Protein AF-W1Y7U3-F1 (afdb_monomer_lite)

Secondary structure (DSSP, 8-state):
---THHHHHHHHHHHHHT------EEETTTEEESSTTSSS--HHHHHHHHHHHHHHHHHTT--HHHHHHHHHHHH-----

Sequence (80 aa):
LTGFKFIAEKIQEFEEKHNHTYMMGFEESFGYLIKPFVRDKDAIQAVLVVAELAAYYRSRGLTLADGIEEIYKEYGYYAE

Radius of gyration: 15.46 Å; chains: 1; bounding box: 34×26×35 Å

Structure (mmCIF, N/CA/C/O backbone):
data_AF-W1Y7U3-F1
#
_entry.id   AF-W1Y7U3-F1
#
loop_
_atom_site.group_PDB
_atom_site.id
_atom_site.type_symbol
_atom_site.label_atom_id
_atom_site.label_alt_id
_atom_site.label_comp_id
_atom_site.label_asym_id
_atom_site.label_entity_id
_atom_site.label_seq_id
_atom_site.pdbx_PDB_ins_code
_atom_site.Cartn_x
_atom_site.Cartn_y
_atom_site.Cartn_z
_atom_site.occupancy
_atom_site.B_iso_or_equiv
_atom_site.auth_seq_id
_atom_site.auth_comp_id
_atom_site.auth_asym_id
_atom_site.auth_atom_id
_atom_site.pdbx_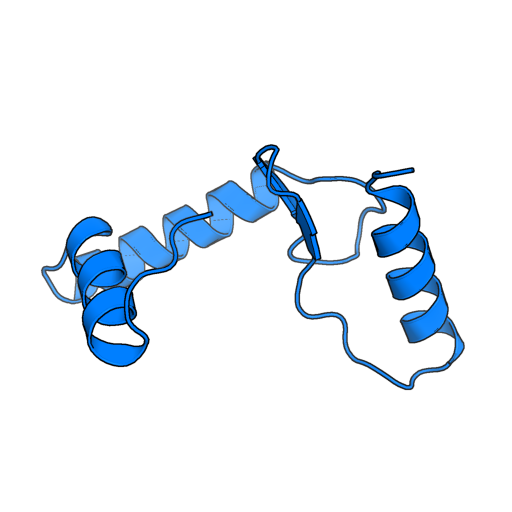PDB_model_num
ATOM 1 N N . LEU A 1 1 ? 16.709 11.468 -6.827 1.00 54.72 1 LEU A N 1
ATOM 2 C CA . LEU A 1 1 ? 15.350 11.750 -7.341 1.00 54.72 1 LEU A CA 1
ATOM 3 C C . LEU A 1 1 ? 14.402 10.756 -6.701 1.00 54.72 1 LEU A C 1
ATOM 5 O O . LEU A 1 1 ? 14.761 9.591 -6.641 1.00 54.72 1 LEU A O 1
ATOM 9 N N . THR A 1 2 ? 13.243 11.211 -6.243 1.00 77.31 2 THR A N 1
ATOM 10 C CA . THR A 1 2 ? 12.084 10.364 -5.930 1.00 77.31 2 THR A CA 1
ATOM 11 C C . THR A 1 2 ? 11.348 10.001 -7.226 1.00 77.31 2 THR A C 1
ATOM 13 O O . THR A 1 2 ? 11.592 10.623 -8.268 1.00 77.31 2 THR A O 1
ATOM 16 N N . GLY A 1 3 ? 10.496 8.976 -7.199 1.00 87.25 3 GLY A N 1
ATOM 17 C CA . GLY A 1 3 ? 9.612 8.667 -8.319 1.00 87.25 3 GLY A CA 1
ATOM 18 C C . GLY A 1 3 ? 9.340 7.182 -8.524 1.00 87.25 3 GLY A C 1
ATOM 19 O O . GLY A 1 3 ? 10.237 6.338 -8.476 1.00 87.25 3 GLY A O 1
ATOM 20 N N . PHE A 1 4 ? 8.099 6.894 -8.903 1.00 92.31 4 PHE A N 1
ATOM 21 C CA . PHE A 1 4 ? 7.573 5.547 -9.113 1.00 92.31 4 PHE A CA 1
ATOM 22 C C . PHE A 1 4 ? 8.362 4.681 -10.113 1.00 92.31 4 PHE A C 1
ATOM 24 O O . PHE A 1 4 ? 8.326 3.453 -10.043 1.00 92.31 4 PHE A O 1
ATOM 31 N N . LYS A 1 5 ? 9.151 5.303 -11.000 1.00 93.81 5 LYS A N 1
ATOM 32 C CA . LYS A 1 5 ? 10.040 4.608 -11.945 1.00 93.81 5 LYS A CA 1
ATOM 33 C C . LYS A 1 5 ? 10.996 3.611 -11.277 1.00 93.81 5 LYS A C 1
ATOM 35 O O . LYS A 1 5 ? 11.274 2.577 -11.868 1.00 93.81 5 LYS A O 1
ATOM 40 N N . PHE A 1 6 ? 11.461 3.882 -10.054 1.00 95.12 6 PHE A N 1
ATOM 41 C CA . PHE A 1 6 ? 12.363 2.968 -9.340 1.00 95.12 6 PHE A CA 1
ATOM 42 C C . PHE A 1 6 ? 11.634 1.710 -8.849 1.00 95.12 6 PHE A C 1
ATOM 44 O O . PHE A 1 6 ? 12.214 0.629 -8.825 1.00 95.12 6 PHE A O 1
ATOM 51 N N . ILE A 1 7 ? 10.347 1.828 -8.506 1.00 95.94 7 ILE A N 1
ATOM 52 C CA . ILE A 1 7 ? 9.498 0.675 -8.177 1.00 95.94 7 ILE A CA 1
ATOM 53 C C . ILE A 1 7 ? 9.248 -0.149 -9.446 1.00 95.94 7 ILE A C 1
ATOM 55 O O . ILE A 1 7 ? 9.380 -1.370 -9.414 1.00 95.94 7 ILE A O 1
ATOM 59 N N . ALA A 1 8 ? 8.951 0.507 -10.572 1.00 95.81 8 ALA A N 1
ATOM 60 C CA . ALA A 1 8 ? 8.761 -0.163 -11.859 1.00 95.81 8 ALA A CA 1
ATOM 61 C C . ALA A 1 8 ? 10.020 -0.920 -12.325 1.00 95.81 8 ALA A C 1
ATOM 63 O O . ALA A 1 8 ? 9.913 -2.059 -12.775 1.00 95.81 8 ALA A O 1
ATOM 64 N N . GLU A 1 9 ? 11.206 -0.329 -12.153 1.00 96.69 9 GLU A N 1
ATOM 65 C CA . GLU A 1 9 ? 12.491 -0.979 -12.437 1.00 96.69 9 GLU A CA 1
ATOM 66 C C . GLU A 1 9 ? 12.694 -2.235 -11.576 1.00 96.69 9 GLU A C 1
ATOM 68 O O . GLU A 1 9 ? 13.113 -3.273 -12.086 1.00 96.69 9 GLU A O 1
ATOM 73 N N . LYS A 1 10 ? 12.330 -2.190 -10.286 1.00 96.81 10 LYS A N 1
ATOM 74 C CA . LYS A 1 10 ? 12.406 -3.369 -9.408 1.00 96.81 10 LYS A CA 1
ATOM 75 C C . LYS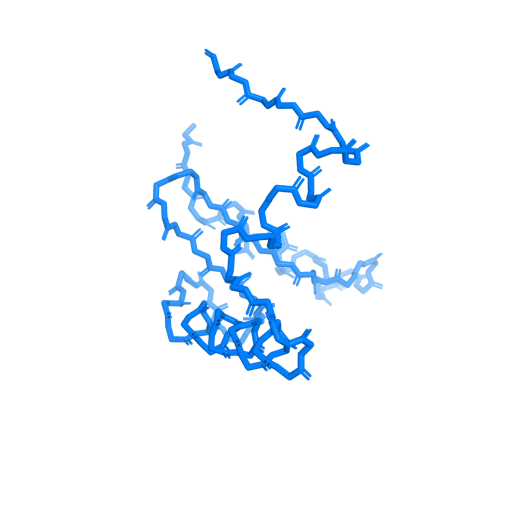 A 1 10 ? 11.417 -4.462 -9.775 1.00 96.81 10 LYS A C 1
ATOM 77 O O . LYS A 1 10 ? 11.785 -5.629 -9.722 1.00 96.81 10 LYS A O 1
ATOM 82 N N . ILE A 1 11 ? 10.201 -4.102 -10.181 1.00 97.38 11 ILE A N 1
ATOM 83 C CA . ILE A 1 11 ? 9.236 -5.074 -10.710 1.00 97.38 11 ILE A CA 1
ATOM 84 C C . ILE A 1 11 ? 9.851 -5.818 -11.900 1.00 97.38 11 ILE A C 1
ATOM 86 O O . ILE A 1 11 ? 9.861 -7.046 -11.897 1.00 97.38 11 ILE A O 1
ATOM 90 N N . GLN A 1 12 ? 10.416 -5.087 -12.865 1.00 97.25 12 GLN A N 1
ATOM 91 C CA . GLN A 1 12 ? 11.065 -5.690 -14.029 1.00 97.25 12 GLN A CA 1
ATOM 92 C C . GLN A 1 12 ? 12.248 -6.580 -13.624 1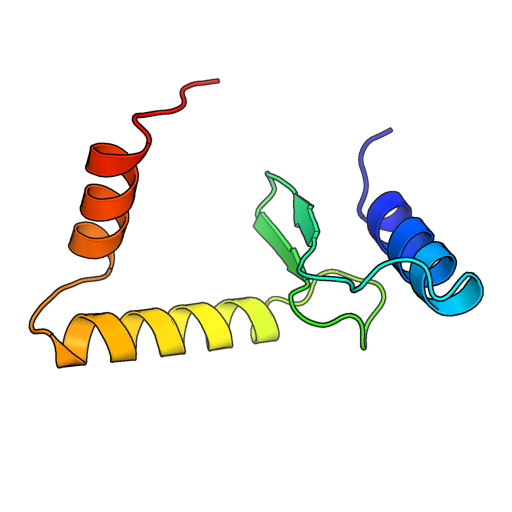.00 97.25 12 GLN A C 1
ATOM 94 O O . GLN A 1 12 ? 12.335 -7.721 -14.068 1.00 97.25 12 GLN A O 1
ATOM 99 N N . GLU A 1 13 ? 13.125 -6.101 -12.736 1.00 97.94 13 GLU A N 1
ATOM 100 C CA . GLU A 1 13 ? 14.259 -6.889 -12.242 1.00 97.94 13 GLU A CA 1
ATOM 101 C C . GLU A 1 13 ? 13.802 -8.213 -11.605 1.00 97.94 13 GLU A C 1
ATOM 103 O O . GLU A 1 13 ? 14.417 -9.256 -11.832 1.00 97.94 13 GLU A O 1
ATOM 108 N N . PHE A 1 14 ? 12.735 -8.185 -10.802 1.00 97.56 14 PHE A N 1
ATOM 109 C CA . PHE A 1 14 ? 12.211 -9.368 -10.118 1.00 97.56 14 PHE A CA 1
ATOM 110 C C . PHE A 1 14 ? 11.576 -10.364 -11.090 1.00 97.56 14 PHE A C 1
ATOM 112 O O . PHE A 1 14 ? 11.759 -11.571 -10.926 1.00 97.56 14 PHE A O 1
ATOM 119 N N . GLU A 1 15 ? 10.869 -9.868 -12.108 1.00 96.44 15 GLU A N 1
ATOM 120 C CA . GLU A 1 15 ? 10.290 -10.683 -13.178 1.00 96.44 15 GLU A CA 1
ATOM 121 C C . GLU A 1 15 ? 11.375 -11.352 -14.030 1.00 96.44 15 GLU A C 1
ATOM 123 O O . GLU A 1 15 ? 11.276 -12.545 -14.291 1.00 96.44 15 GLU A O 1
ATOM 128 N N . GLU A 1 16 ? 12.425 -10.622 -14.416 1.00 97.94 16 GLU A N 1
ATOM 129 C CA . GLU A 1 16 ? 13.518 -11.139 -15.250 1.00 97.94 16 GLU A CA 1
ATOM 130 C C . GLU A 1 16 ? 14.415 -12.132 -14.502 1.00 97.94 16 GLU A C 1
ATOM 132 O O . GLU A 1 16 ? 14.835 -13.149 -15.055 1.00 97.94 16 GLU A O 1
ATOM 137 N N . LYS A 1 17 ? 14.737 -11.840 -13.237 1.00 98.19 17 LYS A N 1
ATOM 138 C CA . LYS A 1 17 ? 15.623 -12.690 -12.428 1.00 98.19 17 LYS A CA 1
ATOM 139 C C . LYS A 1 17 ? 14.893 -13.830 -11.729 1.00 98.19 17 LYS A C 1
ATOM 141 O O . LYS A 1 17 ? 15.558 -14.708 -11.184 1.00 98.19 17 LYS A O 1
ATOM 146 N N . HIS A 1 18 ? 13.561 -13.795 -11.685 1.00 96.94 18 HIS A N 1
ATOM 147 C CA . HIS A 1 18 ? 12.722 -14.749 -10.954 1.00 96.94 18 HIS A CA 1
ATOM 148 C C . HIS A 1 18 ? 13.156 -14.956 -9.490 1.00 96.94 18 HIS A C 1
ATOM 150 O O . HIS A 1 18 ? 13.050 -16.054 -8.947 1.00 96.94 18 HIS A O 1
ATOM 156 N N . ASN A 1 19 ? 13.689 -13.912 -8.849 1.00 97.06 19 ASN A N 1
ATOM 157 C CA . ASN A 1 19 ? 14.333 -14.022 -7.537 1.00 97.06 19 ASN A CA 1
ATOM 158 C C . ASN A 1 19 ? 13.500 -13.449 -6.382 1.00 97.06 19 ASN A C 1
ATOM 160 O O . ASN A 1 19 ? 13.830 -13.691 -5.224 1.00 97.06 19 ASN A O 1
ATOM 164 N N . HIS A 1 20 ? 12.429 -12.713 -6.679 1.00 97.19 20 HIS A N 1
ATOM 165 C CA . HIS A 1 20 ? 11.518 -12.151 -5.686 1.00 97.19 20 HIS A CA 1
ATOM 166 C C . HIS A 1 20 ? 10.079 -12.210 -6.190 1.00 97.19 20 HIS A C 1
ATOM 168 O O . HIS A 1 20 ? 9.816 -12.216 -7.391 1.00 97.19 20 HIS A O 1
ATOM 174 N N . THR A 1 21 ? 9.138 -12.207 -5.248 1.00 95.75 21 THR A N 1
ATOM 175 C CA . THR A 1 21 ? 7.722 -11.970 -5.533 1.00 95.75 21 THR A CA 1
ATOM 176 C C . THR A 1 21 ? 7.395 -10.536 -5.154 1.00 95.75 21 THR A C 1
ATOM 178 O O . THR A 1 21 ? 7.625 -10.120 -4.019 1.00 95.75 21 THR A O 1
ATOM 181 N N . TYR A 1 22 ? 6.862 -9.773 -6.102 1.00 96.38 22 TYR A N 1
ATOM 182 C CA . TYR A 1 22 ? 6.373 -8.433 -5.815 1.00 96.38 22 TYR A CA 1
ATOM 183 C C . TYR A 1 22 ? 5.149 -8.496 -4.892 1.00 96.38 22 TYR A C 1
ATOM 185 O O . TYR A 1 22 ? 4.161 -9.155 -5.216 1.00 96.38 22 TYR A O 1
ATOM 193 N N . MET A 1 23 ? 5.225 -7.796 -3.759 1.00 95.56 23 MET A N 1
ATOM 194 C CA . MET A 1 23 ? 4.151 -7.743 -2.762 1.00 95.56 23 MET A CA 1
ATOM 195 C C . MET A 1 23 ? 3.269 -6.506 -2.946 1.00 95.56 23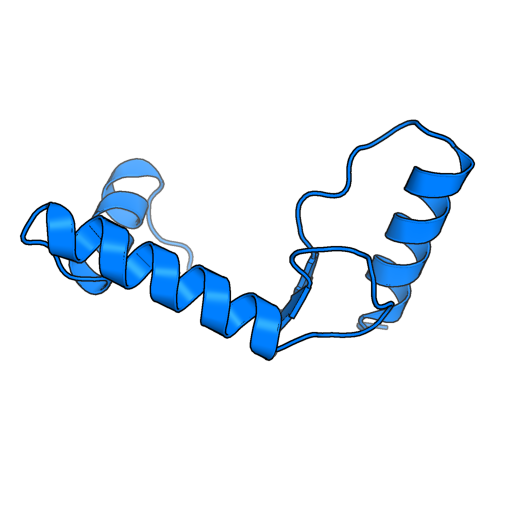 MET A C 1
ATOM 197 O O . MET A 1 23 ? 2.062 -6.636 -3.115 1.00 95.56 23 MET A O 1
ATOM 201 N N . MET A 1 24 ? 3.879 -5.319 -2.910 1.00 96.19 24 MET A N 1
ATOM 202 C CA . MET A 1 24 ? 3.263 -4.019 -3.181 1.00 96.19 24 MET A CA 1
ATOM 203 C C . MET A 1 24 ? 4.357 -2.949 -3.278 1.00 96.19 24 MET A C 1
ATOM 205 O O . MET A 1 24 ? 5.477 -3.150 -2.805 1.00 96.19 24 MET A O 1
ATOM 209 N N . GLY A 1 25 ? 4.030 -1.795 -3.847 1.00 96.31 25 GLY A N 1
ATOM 210 C CA . GLY A 1 25 ? 4.885 -0.612 -3.869 1.00 96.31 25 GLY A CA 1
ATOM 211 C C . GLY A 1 25 ? 4.066 0.633 -3.568 1.00 96.31 25 GLY A C 1
ATOM 212 O O . GLY A 1 25 ? 2.910 0.727 -3.981 1.00 96.31 25 GLY A O 1
ATOM 213 N N . PHE A 1 26 ? 4.652 1.578 -2.837 1.00 95.75 26 PHE A N 1
ATOM 214 C CA . PHE A 1 26 ? 3.972 2.812 -2.472 1.00 95.75 26 PHE A CA 1
ATOM 215 C C . PHE A 1 26 ? 4.936 3.990 -2.292 1.00 95.75 26 PHE A C 1
ATOM 217 O O . PHE A 1 26 ? 6.139 3.805 -2.123 1.00 95.75 26 PHE A O 1
ATOM 224 N N . GLU A 1 27 ? 4.386 5.200 -2.332 1.00 94.88 27 GLU A N 1
ATOM 225 C CA . GLU A 1 27 ? 5.055 6.460 -2.004 1.00 94.88 27 GLU A CA 1
ATOM 226 C C . GLU A 1 27 ? 4.194 7.239 -0.996 1.00 94.88 27 GLU A C 1
ATOM 228 O O . GLU A 1 27 ? 2.966 7.161 -1.052 1.00 94.88 27 GLU A O 1
ATOM 233 N N . GLU A 1 28 ? 4.826 8.025 -0.118 1.00 92.62 28 GLU A N 1
ATOM 234 C CA . GLU A 1 28 ? 4.155 8.840 0.916 1.00 92.62 28 GLU A CA 1
ATOM 235 C C . GLU A 1 28 ? 3.125 9.829 0.332 1.00 92.62 28 GLU A C 1
ATOM 237 O O . GLU A 1 28 ? 2.070 10.043 0.921 1.00 92.62 28 GLU A O 1
ATOM 242 N N . SER A 1 29 ? 3.330 10.282 -0.908 1.00 91.81 29 SER A N 1
ATOM 243 C CA . SER A 1 29 ? 2.390 11.096 -1.701 1.00 91.81 29 SER A CA 1
ATOM 244 C C . SER A 1 29 ? 1.133 10.352 -2.209 1.00 91.81 29 SER A C 1
ATOM 246 O O . SER A 1 29 ? 0.643 10.627 -3.308 1.00 91.81 29 SER A O 1
ATOM 248 N N . PHE A 1 30 ? 0.604 9.400 -1.435 1.00 91.56 30 PHE A N 1
ATOM 249 C CA . PHE A 1 30 ? -0.615 8.622 -1.717 1.00 91.56 30 PHE A CA 1
ATOM 250 C C . PHE A 1 30 ? -0.577 7.788 -3.011 1.00 91.56 30 PHE A C 1
ATOM 252 O O . PHE A 1 30 ? -1.608 7.537 -3.639 1.00 91.56 30 PHE A O 1
ATOM 259 N N . GLY A 1 31 ? 0.608 7.348 -3.438 1.00 95.19 31 GLY A N 1
ATOM 260 C CA . GLY A 1 31 ? 0.763 6.480 -4.606 1.00 95.19 31 GLY A CA 1
ATOM 261 C C . GLY A 1 31 ? 0.884 5.019 -4.206 1.00 95.19 31 GLY A C 1
ATOM 262 O O . GLY A 1 31 ? 1.777 4.706 -3.434 1.00 95.19 31 GLY A O 1
ATOM 263 N N . TYR A 1 32 ? 0.055 4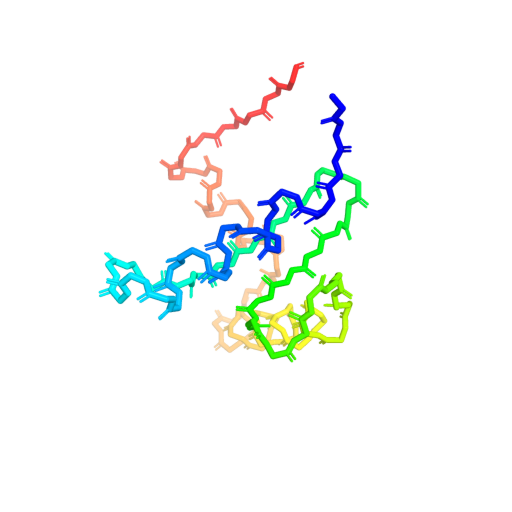.130 -4.759 1.00 96.94 32 TYR A N 1
ATOM 264 C CA . TYR A 1 32 ? 0.069 2.696 -4.442 1.00 96.94 32 TYR A CA 1
ATOM 265 C C . TYR A 1 32 ? -0.021 1.839 -5.706 1.00 96.94 32 TYR A C 1
ATOM 267 O O . TYR A 1 32 ? -0.686 2.212 -6.671 1.00 96.94 32 TYR A O 1
ATOM 275 N N . LEU A 1 33 ? 0.613 0.670 -5.670 1.00 97.62 33 LEU A N 1
ATOM 276 C CA . LEU A 1 33 ? 0.464 -0.405 -6.645 1.00 97.62 33 LEU A CA 1
ATOM 277 C C . LEU A 1 33 ? 0.484 -1.741 -5.897 1.00 97.62 33 LEU A C 1
ATOM 279 O O . LEU A 1 33 ? 1.465 -2.078 -5.236 1.00 97.62 33 LEU A O 1
ATOM 283 N N . ILE A 1 34 ? -0.615 -2.488 -5.971 1.00 97.38 34 ILE A N 1
ATOM 284 C CA . ILE A 1 34 ? -0.791 -3.747 -5.230 1.00 97.38 34 ILE A CA 1
ATOM 285 C C . ILE A 1 34 ? -0.416 -4.944 -6.108 1.00 97.38 34 ILE A C 1
ATOM 287 O O . ILE A 1 34 ? 0.162 -5.924 -5.645 1.00 97.38 34 ILE A O 1
ATOM 291 N N . LYS A 1 35 ? -0.725 -4.873 -7.403 1.00 96.69 35 LYS A N 1
ATOM 292 C CA . LYS A 1 35 ? -0.436 -5.892 -8.406 1.00 96.69 35 LYS A CA 1
ATOM 293 C C . LYS A 1 35 ? 0.331 -5.279 -9.572 1.00 96.69 35 LYS A C 1
ATOM 295 O O . LYS A 1 35 ? -0.089 -4.253 -10.101 1.00 96.69 35 LYS A O 1
ATOM 300 N N . PRO A 1 36 ? 1.401 -5.932 -10.048 1.00 96.31 36 PRO A N 1
ATOM 301 C CA . PRO A 1 36 ? 2.305 -5.358 -11.031 1.00 96.31 36 PRO A CA 1
ATOM 302 C C . PRO A 1 36 ? 1.792 -5.583 -12.461 1.00 96.31 36 PRO A C 1
ATOM 304 O O . PRO A 1 36 ? 2.566 -5.928 -13.340 1.00 96.31 36 PRO A O 1
ATOM 307 N N . PHE A 1 37 ? 0.491 -5.458 -12.731 1.00 94.94 37 PHE A N 1
ATOM 308 C CA . PHE A 1 37 ? -0.004 -5.551 -14.116 1.00 94.94 37 PHE A CA 1
ATOM 309 C C . PHE A 1 37 ? 0.061 -4.203 -14.851 1.00 94.94 37 PHE A C 1
ATOM 311 O O . PHE A 1 37 ? 0.021 -4.166 -16.076 1.00 94.94 37 PHE A O 1
ATOM 318 N N . VAL A 1 38 ? 0.217 -3.103 -14.110 1.00 95.06 38 VAL A N 1
ATOM 319 C CA . VAL A 1 38 ? 0.638 -1.798 -14.633 1.00 95.06 38 VAL A CA 1
ATOM 320 C C . VAL A 1 38 ? 2.046 -1.463 -14.130 1.00 95.06 38 VAL A C 1
ATOM 322 O O . VAL A 1 38 ? 2.593 -2.133 -13.250 1.00 95.06 38 VAL A O 1
ATOM 325 N N . ARG A 1 39 ? 2.664 -0.435 -14.716 1.00 94.94 39 ARG A N 1
ATOM 326 C CA . ARG A 1 39 ? 3.980 0.104 -14.314 1.00 94.94 39 ARG A CA 1
ATOM 327 C C . ARG A 1 39 ? 3.858 1.516 -13.723 1.00 94.94 39 ARG A C 1
ATOM 329 O O . ARG A 1 39 ? 4.818 2.279 -13.736 1.00 94.94 39 ARG A O 1
ATOM 336 N N . ASP A 1 40 ? 2.671 1.844 -13.221 1.00 95.31 40 ASP A N 1
ATOM 337 C CA . ASP A 1 40 ? 2.313 3.136 -12.635 1.00 95.31 40 ASP A CA 1
ATOM 338 C C . ASP A 1 40 ? 1.446 2.919 -11.383 1.00 95.31 40 ASP A C 1
ATOM 340 O O . ASP A 1 40 ? 1.055 1.790 -11.079 1.00 95.31 40 ASP A O 1
ATOM 344 N N . LYS A 1 41 ? 1.155 3.992 -10.653 1.00 95.94 41 LYS A N 1
ATOM 345 C CA . LYS A 1 41 ? 0.218 3.997 -9.527 1.00 95.94 41 LYS A CA 1
ATOM 346 C C . LYS A 1 41 ? -1.178 3.596 -10.004 1.00 95.94 41 LYS A C 1
ATOM 348 O O . LYS A 1 41 ? -1.619 4.005 -11.076 1.00 95.94 41 LYS A O 1
ATOM 353 N N . ASP A 1 42 ? -1.903 2.862 -9.169 1.00 97.31 42 ASP A N 1
ATOM 354 C CA . ASP A 1 42 ? -3.267 2.430 -9.459 1.00 97.31 42 ASP A CA 1
ATOM 355 C C . ASP A 1 42 ? -4.172 2.617 -8.234 1.00 97.31 42 ASP A C 1
ATOM 357 O O . ASP A 1 42 ? -4.199 1.813 -7.297 1.00 97.31 42 ASP A O 1
ATOM 361 N N . ALA A 1 43 ? -4.944 3.704 -8.257 1.00 96.94 43 ALA A N 1
ATOM 362 C CA . ALA A 1 43 ? -5.881 4.033 -7.190 1.00 96.94 43 ALA A CA 1
ATOM 363 C C . ALA A 1 43 ? -7.057 3.045 -7.101 1.00 96.94 43 ALA A C 1
ATOM 365 O O . ALA A 1 43 ? -7.612 2.858 -6.019 1.00 96.94 43 ALA A O 1
ATOM 366 N N . ILE A 1 44 ? -7.437 2.389 -8.204 1.00 97.69 44 ILE A N 1
ATOM 367 C CA . ILE A 1 44 ? -8.552 1.433 -8.211 1.00 97.69 44 ILE A CA 1
ATOM 368 C C . ILE A 1 44 ? -8.162 0.172 -7.442 1.00 97.69 44 ILE A C 1
ATOM 370 O O . ILE A 1 44 ? -8.955 -0.326 -6.642 1.00 97.69 44 ILE A O 1
ATOM 374 N N . GLN A 1 45 ? -6.921 -0.298 -7.606 1.00 97.44 45 GLN A N 1
ATOM 375 C CA . GLN A 1 45 ? -6.392 -1.392 -6.789 1.00 97.44 45 GLN A CA 1
ATOM 376 C C . GLN A 1 45 ? -6.393 -1.039 -5.297 1.00 97.44 45 GLN A C 1
ATOM 378 O O . GLN A 1 45 ? -6.833 -1.845 -4.479 1.00 97.44 45 GLN A O 1
ATOM 383 N N . ALA A 1 46 ? -5.936 0.166 -4.939 1.00 96.81 46 ALA A N 1
ATOM 384 C CA . ALA A 1 46 ? -5.916 0.613 -3.547 1.00 96.81 46 ALA A CA 1
ATOM 385 C C . ALA A 1 46 ? -7.328 0.685 -2.941 1.00 96.81 46 ALA A C 1
ATOM 387 O O . ALA A 1 46 ? -7.553 0.174 -1.845 1.00 96.81 46 ALA A O 1
ATOM 388 N N . VAL A 1 47 ? -8.298 1.254 -3.666 1.00 97.88 47 VAL A N 1
ATOM 389 C CA . VAL A 1 47 ? -9.698 1.332 -3.213 1.00 97.88 47 VAL A CA 1
ATOM 390 C C . VAL A 1 47 ? -10.300 -0.057 -3.018 1.00 97.88 47 VAL A C 1
ATOM 392 O O . VAL A 1 47 ? -11.010 -0.267 -2.036 1.00 97.88 47 VAL A O 1
ATOM 395 N N . LEU A 1 48 ? -10.005 -1.012 -3.904 1.00 97.94 48 LEU A N 1
ATOM 396 C CA . LEU A 1 48 ? -10.487 -2.385 -3.759 1.00 97.94 48 LEU A CA 1
ATOM 397 C C . LEU A 1 48 ? -9.963 -3.034 -2.470 1.00 97.94 48 LEU A C 1
ATOM 399 O O . LEU A 1 48 ? -10.752 -3.602 -1.718 1.00 97.94 48 LEU A O 1
ATOM 403 N N . VAL A 1 49 ? -8.666 -2.891 -2.182 1.00 97.06 49 VAL A N 1
ATOM 404 C CA . VAL A 1 49 ? -8.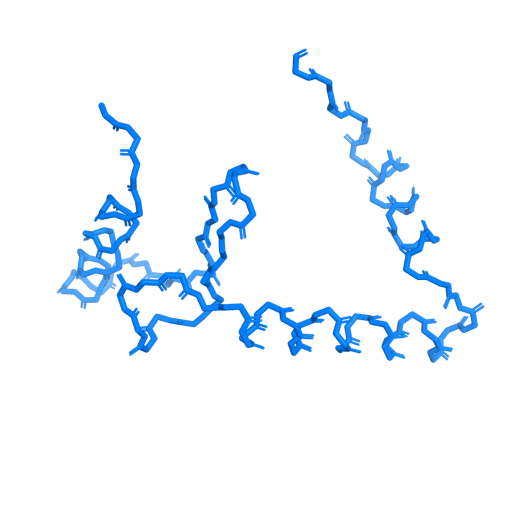066 -3.410 -0.941 1.00 97.06 49 VAL A CA 1
ATOM 405 C C . VAL A 1 49 ? -8.682 -2.740 0.288 1.00 97.06 49 VAL A C 1
ATOM 407 O O . VAL A 1 49 ? -9.049 -3.420 1.240 1.00 97.06 49 VAL A O 1
ATOM 410 N N . VAL A 1 50 ? -8.861 -1.416 0.279 1.00 96.94 50 VAL A N 1
ATOM 411 C CA . VAL A 1 50 ? -9.490 -0.703 1.405 1.00 96.94 50 VAL A CA 1
ATOM 412 C C . VAL A 1 50 ? -10.946 -1.134 1.602 1.00 96.94 50 VAL A C 1
ATOM 414 O O . VAL A 1 50 ? -11.388 -1.291 2.741 1.00 96.94 50 VAL A O 1
ATOM 417 N N . ALA A 1 51 ? -11.695 -1.369 0.523 1.00 98.19 51 ALA A N 1
ATOM 418 C CA . ALA A 1 51 ? -13.059 -1.885 0.602 1.00 98.19 51 ALA A CA 1
ATOM 419 C C . ALA A 1 51 ? -13.105 -3.301 1.202 1.00 98.19 51 ALA A C 1
ATOM 421 O O . ALA A 1 51 ? -13.977 -3.589 2.025 1.00 98.19 51 ALA A O 1
ATOM 422 N N . GLU A 1 52 ? -12.150 -4.163 0.845 1.00 98.06 52 GLU A N 1
ATOM 423 C CA . GLU A 1 52 ? -11.995 -5.496 1.432 1.00 98.06 52 GLU A CA 1
ATOM 424 C C . GLU A 1 52 ? -11.654 -5.422 2.928 1.00 98.06 52 GLU A C 1
ATOM 426 O O . GLU A 1 52 ? -12.304 -6.086 3.736 1.00 98.06 52 GLU A O 1
ATOM 431 N N . LEU A 1 53 ? -10.724 -4.546 3.326 1.00 97.56 53 LEU A N 1
ATOM 432 C CA . LEU A 1 53 ? -10.404 -4.296 4.736 1.00 97.56 53 LEU A CA 1
ATOM 433 C C . LEU A 1 53 ? -11.628 -3.797 5.512 1.00 97.56 53 LEU A C 1
ATOM 435 O O . LEU A 1 53 ? -11.916 -4.283 6.607 1.00 97.56 53 LEU A O 1
ATOM 439 N N . ALA A 1 54 ? -12.390 -2.864 4.937 1.00 97.81 54 ALA A N 1
ATOM 440 C CA . ALA A 1 54 ? -13.606 -2.352 5.556 1.00 97.81 54 ALA A CA 1
ATOM 441 C C . ALA A 1 54 ? -14.646 -3.465 5.752 1.00 97.81 54 ALA A C 1
ATOM 443 O O . ALA A 1 54 ? -15.265 -3.549 6.813 1.00 97.81 54 ALA A O 1
ATOM 444 N N . ALA A 1 55 ? -14.821 -4.342 4.759 1.00 98.38 55 ALA A N 1
ATOM 445 C CA . ALA A 1 55 ? -15.707 -5.497 4.862 1.00 98.38 55 ALA A CA 1
ATOM 446 C C . ALA A 1 55 ? -15.227 -6.496 5.930 1.00 98.38 55 ALA A C 1
ATOM 448 O O . ALA A 1 55 ? -16.035 -6.959 6.739 1.00 98.38 55 ALA A O 1
ATOM 449 N N . TYR A 1 56 ? -13.922 -6.777 5.977 1.00 98.06 56 TYR A N 1
ATOM 450 C CA . TYR A 1 56 ? -13.303 -7.661 6.963 1.00 98.06 56 TYR A CA 1
ATOM 451 C C . TYR A 1 56 ? -13.532 -7.169 8.396 1.00 98.06 56 TYR A C 1
ATOM 453 O O . TYR A 1 56 ? -14.086 -7.904 9.216 1.00 98.06 56 TYR A O 1
ATOM 461 N N . TYR A 1 57 ? -13.197 -5.914 8.702 1.00 98.19 57 TYR A N 1
ATOM 462 C CA . TYR A 1 57 ? -13.404 -5.359 10.043 1.00 98.19 57 TYR A CA 1
ATOM 463 C C . TYR A 1 57 ? -14.886 -5.253 10.402 1.00 98.19 57 TYR A C 1
ATOM 465 O O . TYR A 1 57 ? -15.284 -5.652 11.499 1.00 98.19 57 TYR A O 1
ATOM 473 N N . ARG A 1 58 ? -15.735 -4.844 9.451 1.00 98.19 58 ARG A N 1
ATOM 474 C CA . ARG A 1 58 ? -17.185 -4.803 9.665 1.00 98.19 58 ARG A CA 1
ATOM 475 C C . ARG A 1 58 ? -17.756 -6.177 10.016 1.00 98.19 58 ARG A C 1
ATOM 477 O O . ARG A 1 58 ? -18.638 -6.253 10.867 1.00 98.19 58 ARG A O 1
ATOM 484 N N . SER A 1 59 ? -17.248 -7.258 9.416 1.00 98.38 59 SER A N 1
ATOM 485 C CA . SER A 1 59 ? -17.673 -8.630 9.745 1.00 98.38 59 SER A CA 1
ATOM 486 C C . SER A 1 59 ? -17.378 -9.031 11.200 1.00 98.38 59 SER A C 1
ATOM 488 O O . SER A 1 59 ? -18.035 -9.917 11.740 1.00 98.38 59 SER A O 1
ATOM 490 N N . ARG A 1 60 ? -16.438 -8.335 11.856 1.00 98.00 60 ARG A N 1
ATOM 491 C CA . ARG A 1 60 ? -16.045 -8.511 13.263 1.00 98.00 60 ARG A CA 1
ATOM 492 C C . ARG A 1 60 ? -16.714 -7.495 14.202 1.00 98.00 60 ARG A C 1
ATOM 494 O O . ARG A 1 60 ? -16.393 -7.467 15.384 1.00 98.00 60 ARG A O 1
ATOM 501 N N . GLY A 1 61 ? -17.625 -6.659 13.693 1.00 98.25 61 GLY A N 1
ATOM 502 C CA . GLY A 1 61 ? -18.237 -5.566 14.458 1.00 98.25 61 GLY A CA 1
ATOM 503 C C . GLY A 1 61 ? -17.291 -4.392 14.730 1.00 98.25 61 GLY A C 1
ATOM 504 O O . GLY A 1 61 ? -17.554 -3.608 15.636 1.00 98.25 61 GLY A O 1
ATOM 505 N N . LEU A 1 62 ? -16.203 -4.281 13.962 1.00 98.19 62 LEU A N 1
ATOM 506 C CA . LEU A 1 62 ? -15.164 -3.263 14.105 1.00 98.19 62 LEU A CA 1
ATOM 507 C C . LEU A 1 62 ? -15.184 -2.275 12.931 1.00 98.19 62 LEU A C 1
ATOM 509 O O . LEU A 1 62 ? -15.744 -2.539 11.863 1.00 98.19 62 LEU A O 1
ATOM 513 N N . THR A 1 63 ? -14.535 -1.134 13.127 1.00 98.12 63 THR A N 1
ATOM 514 C CA . THR A 1 63 ? -14.283 -0.110 12.110 1.00 98.12 63 THR A CA 1
ATOM 515 C C . THR A 1 63 ? -12.845 -0.186 11.586 1.00 98.12 63 THR A C 1
ATOM 517 O O . THR A 1 63 ? -11.985 -0.845 12.167 1.00 98.12 63 THR A O 1
ATOM 520 N N . LEU A 1 64 ? -12.549 0.531 10.496 1.00 97.06 64 LEU A N 1
ATOM 521 C CA . LEU A 1 64 ? -11.165 0.699 10.030 1.00 97.06 64 LEU A CA 1
ATOM 522 C C . LEU A 1 64 ? -10.282 1.412 11.066 1.00 97.06 64 LEU A C 1
ATOM 524 O O . LEU A 1 64 ? -9.099 1.103 11.164 1.00 97.06 64 LEU A O 1
ATOM 528 N N . ALA A 1 65 ? -10.848 2.342 11.843 1.00 97.38 65 ALA A N 1
ATOM 529 C CA . ALA A 1 65 ? -10.116 3.041 12.896 1.00 97.38 65 ALA A CA 1
ATOM 530 C C . ALA A 1 65 ? -9.682 2.075 14.008 1.00 97.38 65 ALA A C 1
ATOM 532 O O . ALA A 1 65 ? -8.549 2.158 14.473 1.00 97.38 65 ALA A O 1
ATOM 533 N N . ASP A 1 66 ? -10.539 1.111 14.361 1.00 97.94 66 ASP A N 1
ATOM 534 C CA . ASP A 1 66 ? -10.178 0.052 15.308 1.00 97.94 66 ASP A CA 1
ATOM 535 C C . ASP A 1 66 ? -9.024 -0.804 14.770 1.00 97.94 66 ASP A C 1
ATOM 537 O O . ASP A 1 66 ? -8.106 -1.133 15.514 1.00 97.94 66 ASP A O 1
ATOM 541 N N . GLY A 1 67 ? -9.029 -1.114 13.469 1.00 96.69 67 GLY A N 1
ATOM 542 C CA . GLY A 1 67 ? -7.931 -1.832 12.819 1.00 96.69 67 GLY A CA 1
ATOM 543 C C . GLY A 1 67 ? -6.602 -1.071 12.831 1.00 96.69 67 GLY A C 1
ATOM 544 O O . GLY A 1 67 ? -5.555 -1.660 13.084 1.00 96.69 67 GLY A O 1
ATOM 545 N N . ILE A 1 68 ? -6.632 0.245 12.611 1.00 96.44 68 ILE A N 1
ATOM 546 C CA . ILE A 1 68 ? -5.438 1.097 12.728 1.00 96.44 68 ILE A CA 1
ATOM 547 C C . ILE A 1 68 ? -4.917 1.095 14.173 1.00 96.44 68 ILE A C 1
ATOM 549 O O . ILE A 1 68 ? -3.715 0.962 14.395 1.00 96.44 68 ILE A O 1
ATOM 553 N N . GLU A 1 69 ? -5.811 1.180 15.158 1.00 97.31 69 GLU A N 1
ATOM 554 C CA . GLU A 1 69 ? -5.443 1.118 16.574 1.00 97.31 69 GLU A CA 1
ATOM 555 C C . GLU A 1 69 ? -4.858 -0.253 16.966 1.00 97.31 69 GLU A C 1
ATOM 557 O O . GLU A 1 69 ? -3.927 -0.309 17.768 1.00 97.31 69 GLU A O 1
ATOM 562 N N . GLU A 1 70 ? -5.354 -1.362 16.400 1.00 96.75 70 GLU A N 1
ATOM 563 C CA . GLU A 1 70 ? -4.738 -2.692 16.559 1.00 96.75 70 GLU A CA 1
ATOM 564 C C . GLU A 1 70 ? -3.273 -2.677 16.080 1.00 96.75 70 GLU A C 1
ATOM 566 O O . GLU A 1 70 ? -2.389 -3.118 16.815 1.00 96.75 70 GLU A O 1
ATOM 571 N N . ILE A 1 71 ? -3.002 -2.094 14.903 1.00 96.75 71 ILE A N 1
ATOM 572 C CA . ILE A 1 71 ? -1.642 -1.973 14.349 1.00 96.75 71 ILE A CA 1
ATOM 573 C C . ILE A 1 71 ? -0.751 -1.122 15.263 1.00 96.75 71 ILE A C 1
ATOM 575 O O . ILE A 1 71 ? 0.376 -1.521 15.560 1.00 96.75 71 ILE A O 1
ATOM 579 N N . TYR A 1 72 ? -1.241 0.023 15.748 1.00 97.31 72 TYR A N 1
ATOM 580 C CA . TYR A 1 72 ? -0.464 0.881 16.648 1.00 97.31 72 TYR A CA 1
ATOM 581 C C . TYR A 1 72 ? -0.184 0.235 18.003 1.00 97.31 72 TYR A C 1
ATOM 583 O O . TYR A 1 72 ? 0.897 0.426 18.559 1.00 97.31 72 TYR A O 1
ATOM 591 N N . LYS A 1 73 ? -1.115 -0.557 18.540 1.00 97.69 73 LYS A N 1
ATOM 592 C CA . LYS A 1 73 ? -0.881 -1.317 19.776 1.00 97.69 73 LYS A CA 1
ATOM 593 C C . LYS A 1 73 ? 0.185 -2.393 19.604 1.00 97.69 73 LYS A C 1
ATOM 595 O O . LYS A 1 73 ? 0.939 -2.637 20.542 1.00 97.69 73 LYS A O 1
ATOM 600 N N . GLU A 1 74 ? 0.235 -3.039 18.442 1.00 98.00 74 GLU A N 1
ATOM 601 C CA . GLU A 1 74 ? 1.183 -4.122 18.172 1.00 98.00 74 GLU A CA 1
ATOM 602 C C . GLU A 1 74 ? 2.587 -3.602 17.830 1.00 98.00 74 GLU A C 1
ATOM 604 O O . GLU A 1 74 ? 3.575 -4.106 18.365 1.00 98.00 74 GLU A O 1
ATOM 609 N N . TYR A 1 75 ? 2.685 -2.574 16.982 1.00 97.75 75 TYR A N 1
ATOM 610 C CA . TYR A 1 75 ? 3.959 -2.115 16.409 1.00 97.75 75 TYR A CA 1
ATOM 611 C C . TYR A 1 75 ? 4.412 -0.727 16.886 1.00 97.75 75 TYR A C 1
ATOM 613 O O . TYR A 1 75 ? 5.542 -0.323 16.612 1.00 97.75 75 TYR A O 1
ATOM 621 N N . GLY A 1 76 ? 3.570 -0.004 17.623 1.00 97.06 76 GLY A N 1
ATOM 622 C CA . GLY A 1 76 ? 3.831 1.365 18.057 1.00 97.06 76 GLY A CA 1
ATOM 623 C C . GLY A 1 76 ? 3.507 2.418 16.994 1.00 97.06 76 GLY A C 1
ATOM 624 O O . GLY A 1 76 ? 2.935 2.138 15.941 1.00 97.06 76 GLY A O 1
ATOM 625 N N . TYR A 1 77 ? 3.876 3.662 17.297 1.00 95.75 77 TYR A N 1
ATOM 626 C CA . TYR A 1 77 ? 3.626 4.829 16.453 1.00 95.75 77 TYR A CA 1
ATOM 627 C C . TYR A 1 77 ? 4.904 5.255 15.732 1.00 95.75 77 TYR A C 1
ATOM 629 O O . TYR A 1 77 ? 5.986 5.247 16.319 1.00 95.75 77 TYR A O 1
ATOM 637 N N . TYR A 1 78 ? 4.758 5.691 14.483 1.00 93.31 78 TYR A N 1
ATOM 638 C CA . TYR A 1 78 ? 5.807 6.380 13.741 1.00 93.31 78 TYR A CA 1
ATOM 639 C C . TYR A 1 78 ? 5.443 7.859 13.599 1.00 93.31 78 TYR A C 1
ATOM 641 O O . TYR A 1 78 ? 4.319 8.190 13.222 1.00 93.31 78 TYR A O 1
ATOM 649 N N . ALA A 1 79 ? 6.397 8.730 13.907 1.00 93.00 79 ALA A N 1
ATOM 650 C CA . ALA A 1 79 ? 6.342 10.159 13.642 1.00 93.00 79 ALA A CA 1
ATOM 651 C C . ALA A 1 79 ? 7.620 10.522 12.881 1.00 93.00 79 ALA A C 1
ATOM 653 O O . ALA A 1 79 ? 8.706 10.112 13.300 1.00 93.00 79 ALA A O 1
ATOM 654 N N . GLU A 1 80 ? 7.459 11.213 11.755 1.00 81.06 80 GLU A N 1
ATOM 655 C CA . GLU A 1 80 ? 8.566 11.678 10.910 1.00 81.06 80 GLU A CA 1
ATOM 656 C C . GLU A 1 80 ? 9.363 12.815 11.567 1.00 81.06 80 GLU A C 1
ATOM 658 O O . GLU A 1 80 ? 8.737 13.682 12.226 1.00 81.06 80 GLU A O 1
#

Foldseek 3Di:
DDDLQVVLVVVVVCVVVVPDDDQWDDDPVGFIDGDVPDSGGDVVVVVVVVVVVQVVQVVVVHGVVVVVVVVCVVPNDDDD

InterPro domains:
  IPR005846 Alpha-D-phosphohexomutase, alpha/beta/alpha domain III [PF02880] (2-75)
  IPR016055 Alpha-D-phosphohexomutase, alpha/beta/alpha I/II/III [SSF53738] (1-78)

Organism: NCBI:txid408170

pLDDT: mean 95.52, std 5.65, range [54.72, 98.38]